Protein AF-A0A132PMH0-F1 (afdb_monomer_lite)

Organism: NCBI:txid59750

Radius of gyration: 20.19 Å; chains: 1; bounding box: 49×18×55 Å

Secondary structure (DSSP, 8-state):
---SS-HHHHHHHHHHHHHHHHHHHHHHHHHHHHHHHHHHSS--THHHHHHHHHHHHHHHHHHHHHHHHHHHHHHHHHHHHHHHHTT--

pLDDT: mean 82.68, std 12.12, range [46.66, 95.88]

Structure (mmCIF, N/CA/C/O backbone):
data_AF-A0A132PMH0-F1
#
_entry.id   AF-A0A132PMH0-F1
#
loop_
_atom_site.group_PDB
_atom_site.id
_atom_site.type_symbol
_atom_site.label_atom_id
_atom_site.label_alt_id
_atom_site.label_comp_id
_atom_site.label_asym_id
_atom_site.label_entity_id
_atom_site.label_seq_id
_atom_site.pdbx_PDB_ins_code
_atom_site.Cartn_x
_atom_site.Cartn_y
_atom_site.Cartn_z
_atom_site.occupancy
_atom_site.B_iso_or_equiv
_atom_site.auth_seq_id
_atom_site.auth_comp_id
_atom_site.auth_asym_id
_atom_site.auth_atom_id
_atom_site.pdbx_PDB_model_num
ATOM 1 N N . MET A 1 1 ? -22.620 -9.344 24.635 1.00 46.66 1 MET A N 1
ATOM 2 C CA . MET A 1 1 ? -21.621 -10.240 24.018 1.00 46.66 1 MET A CA 1
ATOM 3 C C . MET A 1 1 ? -20.345 -9.435 24.045 1.00 46.66 1 MET A C 1
ATOM 5 O O . MET A 1 1 ? -20.292 -8.496 23.278 1.00 46.66 1 MET A O 1
ATOM 9 N N . VAL A 1 2 ? -19.400 -9.699 24.957 1.00 46.72 2 VAL A N 1
ATOM 10 C CA . VAL A 1 2 ? -18.230 -8.813 25.093 1.00 46.72 2 VAL A CA 1
ATOM 11 C C . VAL A 1 2 ? -17.436 -8.868 23.800 1.00 46.72 2 VAL A C 1
ATOM 13 O O . VAL A 1 2 ? -16.913 -9.922 23.426 1.00 46.72 2 VAL A O 1
ATOM 16 N N . VAL A 1 3 ? -17.386 -7.751 23.090 1.00 58.25 3 VAL A N 1
ATOM 17 C CA . VAL A 1 3 ? -16.547 -7.650 21.905 1.00 58.25 3 VAL A CA 1
ATOM 18 C C . VAL A 1 3 ? -15.096 -7.705 22.383 1.00 58.25 3 VAL A C 1
ATOM 20 O O . VAL A 1 3 ? -14.659 -6.874 23.170 1.00 58.25 3 VAL A O 1
ATOM 23 N N . ALA A 1 4 ? -14.332 -8.692 21.911 1.00 68.12 4 ALA A N 1
ATOM 24 C CA . ALA A 1 4 ? -12.948 -8.937 22.339 1.00 68.12 4 ALA A CA 1
ATOM 25 C C . ALA A 1 4 ? -11.939 -7.850 21.906 1.00 68.12 4 ALA A C 1
ATOM 27 O O . ALA A 1 4 ? -10.736 -8.036 22.064 1.00 68.12 4 ALA A O 1
ATOM 28 N N . LEU A 1 5 ? -12.407 -6.750 21.313 1.00 75.69 5 LEU A N 1
ATOM 29 C CA . LEU A 1 5 ? -11.583 -5.669 20.800 1.00 75.69 5 LEU A CA 1
ATOM 30 C C . LEU A 1 5 ? -12.093 -4.347 21.363 1.00 75.69 5 LEU A C 1
ATOM 32 O O . LEU A 1 5 ? -13.143 -3.852 20.952 1.00 75.69 5 LEU A O 1
ATOM 36 N N . THR A 1 6 ? -11.341 -3.766 22.290 1.00 82.19 6 THR A N 1
ATOM 37 C CA . THR A 1 6 ? -11.652 -2.435 22.813 1.00 82.19 6 THR A CA 1
ATOM 38 C C . THR A 1 6 ? -11.429 -1.361 21.737 1.00 82.19 6 THR A C 1
ATOM 40 O O . THR A 1 6 ? -10.625 -1.555 20.817 1.00 82.19 6 THR A O 1
ATOM 43 N N . PRO A 1 7 ? -12.059 -0.176 21.853 1.00 83.31 7 PRO A N 1
ATOM 44 C CA . PRO A 1 7 ? -11.805 0.940 20.939 1.00 83.31 7 PRO A CA 1
ATOM 45 C C . PRO A 1 7 ? -10.324 1.341 20.849 1.00 83.31 7 PRO A C 1
ATOM 47 O O . PRO A 1 7 ? -9.841 1.711 19.779 1.00 83.31 7 PRO A O 1
ATOM 50 N N . GLN A 1 8 ? -9.582 1.229 21.954 1.00 84.31 8 GLN A N 1
ATOM 51 C CA . GLN A 1 8 ? -8.157 1.558 21.996 1.00 84.31 8 GLN A CA 1
ATOM 52 C C . GLN A 1 8 ? -7.309 0.539 21.219 1.00 84.31 8 GLN A C 1
ATOM 54 O O . GLN A 1 8 ? -6.428 0.924 20.449 1.00 84.31 8 GLN A O 1
ATOM 59 N N . GLU A 1 9 ? -7.597 -0.757 21.359 1.00 85.88 9 GLU A N 1
ATOM 60 C CA . GLU A 1 9 ? -6.926 -1.810 20.586 1.00 85.88 9 GLU A CA 1
ATOM 61 C C . GLU A 1 9 ? -7.279 -1.736 19.098 1.00 85.88 9 GLU A C 1
ATOM 63 O O . GLU A 1 9 ? -6.424 -1.970 18.242 1.00 85.88 9 GLU A O 1
ATOM 68 N N . ALA A 1 10 ? -8.521 -1.373 18.778 1.00 87.88 10 ALA A N 1
ATOM 69 C CA . ALA A 1 10 ? -8.962 -1.128 17.412 1.00 87.88 10 ALA A CA 1
ATOM 70 C C . ALA A 1 10 ? -8.182 0.026 16.767 1.00 87.88 10 ALA A C 1
ATOM 72 O O . ALA A 1 10 ? -7.654 -0.136 15.666 1.00 87.88 10 ALA A O 1
ATOM 73 N N . ALA A 1 11 ? -8.035 1.153 17.473 1.00 89.00 11 ALA A N 1
ATOM 74 C CA . ALA A 1 11 ? -7.237 2.287 17.014 1.00 89.00 11 ALA A CA 1
ATOM 75 C C . ALA A 1 11 ? -5.769 1.895 16.782 1.00 89.00 11 ALA A C 1
ATOM 77 O O . ALA A 1 11 ? -5.215 2.204 15.731 1.00 89.00 11 ALA A O 1
ATOM 78 N N . ALA A 1 12 ? -5.160 1.140 17.702 1.00 91.19 12 ALA A N 1
ATOM 79 C CA . ALA A 1 12 ? -3.785 0.667 17.543 1.00 91.19 12 ALA A CA 1
ATOM 80 C C . ALA A 1 12 ? -3.607 -0.226 16.300 1.00 91.19 12 ALA A C 1
ATOM 82 O O . ALA A 1 12 ? -2.638 -0.072 15.557 1.00 91.19 12 ALA A O 1
ATOM 83 N N . LYS A 1 13 ? -4.555 -1.135 16.032 1.00 90.38 13 LYS A N 1
ATOM 84 C CA . LYS A 1 13 ? -4.530 -1.984 14.827 1.00 90.38 13 LYS A CA 1
ATOM 85 C C . LYS A 1 13 ? -4.713 -1.174 13.544 1.00 90.38 13 LYS A C 1
ATOM 87 O O . LYS A 1 13 ? -4.050 -1.458 12.552 1.00 90.38 13 LYS A O 1
ATOM 92 N N . ILE A 1 14 ? -5.581 -0.162 13.562 1.00 92.50 14 ILE A N 1
ATOM 93 C CA . ILE A 1 14 ? -5.762 0.763 12.436 1.00 92.50 14 ILE A CA 1
ATOM 94 C C . ILE A 1 14 ? -4.455 1.504 12.136 1.00 92.50 14 ILE A C 1
ATOM 96 O O . ILE A 1 14 ? -4.015 1.496 10.988 1.00 92.50 14 ILE A O 1
ATOM 100 N N . THR A 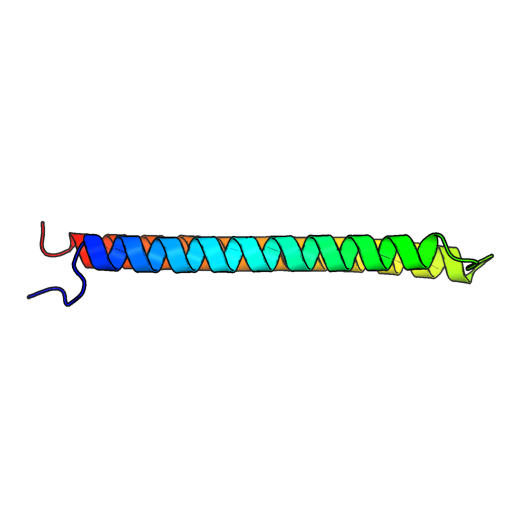1 15 ? -3.782 2.036 13.159 1.00 94.25 15 THR A N 1
ATOM 101 C CA . THR A 1 15 ? -2.476 2.693 12.998 1.00 94.25 15 THR A CA 1
ATOM 102 C C . THR A 1 15 ? -1.442 1.756 12.372 1.00 94.25 15 THR A C 1
ATOM 104 O O . THR A 1 15 ? -0.753 2.146 11.435 1.00 94.25 15 THR A O 1
ATOM 107 N N . GLN A 1 16 ? -1.372 0.494 12.810 1.00 93.56 16 GLN A N 1
ATOM 108 C CA . GLN A 1 16 ? -0.461 -0.497 12.218 1.00 93.56 16 GLN A CA 1
ATOM 109 C C . GLN A 1 16 ? -0.744 -0.751 10.727 1.00 93.56 16 GLN A C 1
ATOM 111 O O . GLN A 1 16 ? 0.189 -0.932 9.938 1.00 93.56 16 GLN A O 1
ATOM 116 N N . ILE A 1 17 ? -2.022 -0.761 10.326 1.00 93.50 17 ILE A N 1
ATOM 117 C CA . ILE A 1 17 ? -2.425 -0.883 8.918 1.00 93.50 17 ILE A CA 1
ATOM 118 C C . ILE A 1 17 ? -1.964 0.347 8.129 1.00 93.50 17 ILE A C 1
ATOM 120 O O . ILE A 1 17 ? -1.385 0.195 7.052 1.00 93.50 17 ILE A O 1
ATOM 124 N N . ASP A 1 18 ? -2.169 1.549 8.665 1.00 93.94 18 ASP A N 1
ATOM 125 C CA . ASP A 1 18 ? -1.765 2.792 8.004 1.00 93.94 18 ASP A CA 1
ATOM 126 C C . ASP A 1 18 ? -0.234 2.884 7.854 1.00 93.94 18 ASP A C 1
ATOM 128 O O . ASP A 1 18 ? 0.264 3.227 6.779 1.00 93.94 18 ASP A O 1
ATOM 132 N N . GLU A 1 19 ? 0.535 2.472 8.866 1.00 95.62 19 GLU A N 1
ATOM 133 C CA . GLU A 1 19 ? 2.000 2.368 8.792 1.00 95.62 19 GLU A CA 1
ATOM 134 C C . GLU A 1 19 ? 2.464 1.359 7.730 1.00 95.62 19 GLU A C 1
ATOM 136 O O . GLU A 1 19 ? 3.406 1.613 6.972 1.00 95.62 19 GLU A O 1
ATOM 141 N N . ALA A 1 20 ? 1.811 0.195 7.643 1.00 94.31 20 ALA A N 1
ATOM 142 C CA . ALA A 1 20 ? 2.100 -0.795 6.609 1.00 94.31 20 ALA A CA 1
ATOM 143 C C . ALA A 1 20 ? 1.802 -0.253 5.201 1.00 94.31 20 ALA A C 1
ATOM 145 O O . ALA A 1 20 ? 2.630 -0.412 4.300 1.00 94.31 20 ALA A O 1
ATOM 146 N N . MET A 1 21 ? 0.681 0.452 5.024 1.00 95.50 21 MET A N 1
ATOM 147 C CA . MET A 1 21 ? 0.333 1.116 3.766 1.00 95.50 21 MET A CA 1
ATOM 148 C C . MET A 1 21 ? 1.324 2.225 3.400 1.00 95.50 21 MET A C 1
ATOM 150 O O . MET A 1 21 ? 1.691 2.352 2.230 1.00 95.50 21 MET A O 1
ATOM 154 N N . GLY A 1 22 ? 1.802 2.991 4.383 1.00 95.00 22 GLY A N 1
ATOM 155 C CA . GLY A 1 22 ? 2.868 3.973 4.193 1.00 95.00 22 GLY A CA 1
ATOM 156 C C . GLY A 1 22 ? 4.153 3.326 3.671 1.00 95.00 22 GLY A C 1
ATOM 157 O O . GLY A 1 22 ? 4.697 3.761 2.658 1.00 95.00 22 GLY A O 1
ATOM 158 N N . ARG A 1 23 ? 4.591 2.222 4.291 1.00 94.00 23 ARG A N 1
ATOM 159 C CA . ARG A 1 23 ? 5.766 1.455 3.834 1.00 94.00 23 ARG A CA 1
ATOM 160 C C . ARG A 1 23 ? 5.598 0.905 2.417 1.00 94.00 23 ARG A C 1
ATOM 162 O O . ARG A 1 23 ? 6.533 0.999 1.626 1.00 94.00 23 ARG A O 1
ATOM 169 N N . ALA A 1 24 ? 4.421 0.373 2.080 1.00 90.00 24 ALA A N 1
ATOM 170 C CA . ALA A 1 24 ? 4.137 -0.137 0.738 1.00 90.00 24 ALA A CA 1
ATOM 171 C C . ALA A 1 24 ? 4.238 0.966 -0.330 1.00 90.00 24 ALA A C 1
ATOM 173 O O . ALA A 1 24 ? 4.865 0.764 -1.369 1.00 90.00 24 ALA A O 1
ATOM 174 N N . ARG A 1 25 ? 3.690 2.157 -0.053 1.00 92.00 25 ARG A N 1
ATOM 175 C CA . ARG A 1 25 ? 3.795 3.326 -0.944 1.00 92.00 25 ARG A CA 1
ATOM 176 C C . ARG A 1 25 ? 5.245 3.765 -1.138 1.00 92.00 25 ARG A C 1
ATOM 178 O O . ARG A 1 25 ? 5.658 3.994 -2.271 1.00 92.00 25 ARG A O 1
ATOM 185 N N . SER A 1 26 ? 6.027 3.824 -0.061 1.00 92.38 26 SER A N 1
ATOM 186 C CA . SER A 1 26 ? 7.452 4.166 -0.139 1.00 92.38 26 SER A CA 1
ATOM 187 C C . SER A 1 26 ? 8.251 3.153 -0.960 1.00 92.38 26 SER A C 1
ATOM 189 O O . SER A 1 26 ? 9.122 3.544 -1.733 1.00 92.38 26 SER A O 1
ATOM 191 N N . LEU A 1 27 ? 7.946 1.857 -0.833 1.00 90.31 27 LEU A N 1
ATOM 192 C CA . LEU A 1 27 ? 8.594 0.816 -1.630 1.00 90.31 27 LEU A CA 1
ATOM 193 C C . LEU A 1 27 ? 8.280 0.975 -3.123 1.00 90.31 27 LEU A C 1
ATOM 195 O O . LEU A 1 27 ? 9.189 0.897 -3.943 1.00 90.31 27 LEU A O 1
ATOM 199 N N . VAL A 1 28 ? 7.021 1.255 -3.473 1.00 87.75 28 VAL A N 1
ATOM 200 C CA . VAL A 1 28 ? 6.621 1.527 -4.863 1.00 87.75 28 VAL A CA 1
ATOM 201 C C . VAL A 1 28 ? 7.339 2.747 -5.431 1.00 87.75 28 VAL A C 1
ATOM 203 O O . VAL A 1 28 ? 7.909 2.659 -6.517 1.00 87.75 28 VAL A O 1
ATOM 206 N N . ALA A 1 29 ? 7.394 3.850 -4.683 1.00 87.56 29 ALA A N 1
ATOM 207 C CA . ALA A 1 29 ? 8.123 5.043 -5.108 1.00 87.56 29 ALA A CA 1
ATOM 208 C C . ALA A 1 29 ? 9.620 4.754 -5.333 1.00 87.56 29 ALA A C 1
ATOM 210 O O . ALA A 1 29 ? 10.210 5.233 -6.301 1.00 87.56 29 ALA A O 1
ATOM 211 N N . LYS A 1 30 ? 10.232 3.917 -4.483 1.00 89.19 30 LYS A N 1
ATOM 212 C CA . LYS A 1 30 ? 11.625 3.480 -4.651 1.00 89.19 30 LYS A CA 1
ATOM 213 C C . LYS A 1 30 ? 11.819 2.663 -5.930 1.00 89.19 30 LYS A C 1
ATOM 215 O O . LYS A 1 30 ? 12.738 2.956 -6.686 1.00 89.19 30 LYS A O 1
ATOM 220 N N . MET A 1 31 ? 10.947 1.687 -6.195 1.00 84.50 31 MET A N 1
ATOM 221 C CA . MET A 1 31 ? 11.008 0.867 -7.416 1.00 84.50 31 MET A CA 1
ATOM 222 C C . MET A 1 31 ? 10.862 1.720 -8.683 1.00 84.50 31 MET A C 1
ATOM 224 O O . MET A 1 31 ? 11.584 1.513 -9.659 1.00 84.50 31 MET A O 1
ATOM 228 N N . GLN A 1 32 ? 9.977 2.720 -8.656 1.00 82.75 32 GLN A N 1
ATOM 229 C CA . GLN A 1 32 ? 9.831 3.683 -9.750 1.00 82.75 32 GLN A CA 1
ATOM 230 C C . GLN A 1 32 ? 11.123 4.485 -9.966 1.00 82.75 32 GLN A C 1
ATOM 232 O O . GLN A 1 32 ? 11.625 4.530 -11.087 1.00 82.75 32 GLN A O 1
ATOM 237 N N . GLY A 1 33 ? 11.715 5.039 -8.903 1.00 84.19 33 GLY A N 1
ATOM 238 C CA . GLY A 1 33 ? 12.971 5.793 -8.996 1.00 84.19 33 GLY A CA 1
ATOM 239 C C . GLY A 1 33 ? 14.171 4.955 -9.461 1.00 84.19 33 GLY A C 1
ATOM 240 O O . GLY A 1 33 ? 14.988 5.421 -10.258 1.00 84.19 33 GLY A O 1
ATOM 241 N N . GLU A 1 34 ? 14.274 3.697 -9.019 1.00 83.06 34 GLU A N 1
ATOM 242 C CA . GLU A 1 34 ? 15.302 2.760 -9.497 1.00 83.06 34 GLU A CA 1
ATOM 243 C C . GLU A 1 34 ? 15.127 2.468 -10.996 1.00 83.06 34 GLU A C 1
ATOM 245 O O . GLU A 1 34 ? 16.098 2.525 -11.753 1.00 83.06 34 GLU A O 1
ATOM 250 N N . THR A 1 35 ? 13.883 2.268 -11.447 1.00 77.25 35 THR A N 1
ATOM 251 C CA . THR A 1 35 ? 13.558 2.070 -12.869 1.00 77.25 35 THR A CA 1
ATOM 252 C C . THR A 1 35 ? 13.934 3.294 -13.706 1.00 77.25 35 THR A C 1
ATOM 254 O O . THR A 1 35 ? 14.501 3.146 -14.784 1.00 77.25 35 THR A O 1
ATOM 257 N N . GLU A 1 36 ? 13.685 4.513 -13.220 1.00 76.62 36 GLU A N 1
ATOM 258 C CA . GLU A 1 36 ? 14.085 5.748 -13.912 1.00 76.62 36 GLU A CA 1
ATOM 259 C C . GLU A 1 36 ? 15.602 5.924 -13.982 1.00 76.62 36 GLU A C 1
ATOM 261 O O . GLU A 1 36 ? 16.140 6.304 -15.025 1.00 76.62 36 GLU A O 1
ATOM 266 N N . THR A 1 37 ? 16.308 5.580 -12.906 1.00 75.25 37 THR A N 1
ATOM 267 C CA . THR A 1 37 ? 17.774 5.638 -12.867 1.00 75.25 37 THR A CA 1
ATOM 268 C C . THR A 1 37 ? 18.390 4.692 -13.899 1.00 75.25 37 THR A C 1
ATOM 270 O O . THR A 1 37 ? 19.328 5.079 -14.598 1.00 75.25 37 THR A O 1
ATOM 273 N N . MET A 1 38 ? 17.827 3.491 -14.076 1.00 68.19 38 MET A N 1
ATOM 274 C CA . MET A 1 38 ? 18.273 2.546 -15.110 1.00 68.19 38 MET A CA 1
ATOM 275 C C . MET A 1 38 ? 18.148 3.117 -16.534 1.00 68.19 38 MET A C 1
ATOM 277 O O . MET A 1 38 ? 19.001 2.823 -17.371 1.00 68.19 38 MET A O 1
ATOM 281 N N . VAL A 1 39 ? 17.146 3.969 -16.795 1.00 63.09 39 VAL A N 1
ATOM 282 C CA . VAL A 1 39 ? 16.936 4.643 -18.097 1.00 63.09 39 VAL A CA 1
ATOM 283 C C . VAL A 1 39 ? 17.914 5.786 -18.323 1.00 63.09 39 VAL A C 1
ATOM 285 O O . VAL A 1 39 ? 18.318 6.028 -19.455 1.00 63.09 39 VAL A O 1
ATOM 288 N N . SER A 1 40 ? 18.306 6.490 -17.260 1.00 63.88 40 SER A N 1
ATOM 289 C CA . SER A 1 40 ? 19.320 7.548 -17.360 1.00 63.88 40 SER A CA 1
ATOM 290 C C . SER A 1 40 ? 20.726 7.010 -17.685 1.00 63.88 40 SER A C 1
ATOM 292 O O . SER A 1 40 ? 21.594 7.769 -18.115 1.00 63.88 40 SER A O 1
ATOM 294 N N . GLY A 1 41 ? 20.949 5.700 -17.507 1.00 64.81 41 GLY A N 1
ATOM 295 C CA . GLY A 1 41 ? 22.135 4.981 -17.980 1.00 64.81 41 GLY A CA 1
ATOM 296 C C . GLY A 1 41 ? 22.148 4.780 -19.508 1.00 64.81 41 GLY A C 1
ATOM 297 O O . GLY A 1 41 ? 21.169 5.079 -20.180 1.00 64.81 41 GLY A O 1
ATOM 298 N N . PRO A 1 42 ? 23.239 4.257 -20.101 1.00 63.06 42 PRO A N 1
ATOM 299 C CA . PRO A 1 42 ? 23.526 4.321 -21.543 1.00 63.06 42 PRO A CA 1
ATOM 300 C C . PRO A 1 42 ? 22.697 3.347 -22.415 1.00 63.06 42 PRO A C 1
ATOM 302 O O . PRO A 1 42 ? 23.242 2.601 -23.228 1.00 63.06 42 PRO A O 1
ATOM 305 N N . TRP A 1 43 ? 21.372 3.333 -22.270 1.00 61.78 43 TRP A N 1
ATOM 306 C CA . TRP A 1 43 ? 20.454 2.577 -23.121 1.00 61.78 43 TRP A CA 1
ATOM 307 C C . TRP A 1 43 ? 2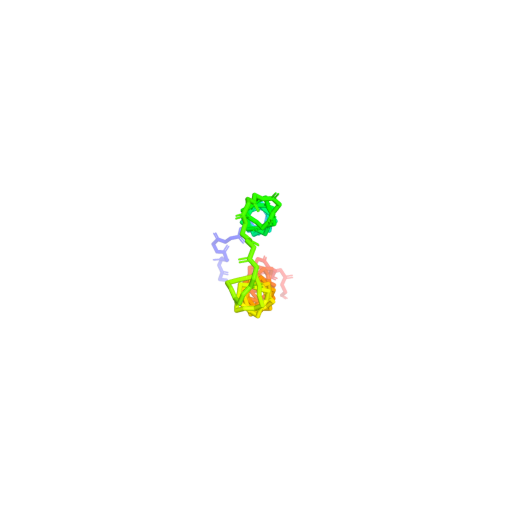0.121 3.402 -24.373 1.00 61.78 43 TRP A C 1
ATOM 309 O O . TRP A 1 43 ? 19.188 4.196 -24.385 1.00 61.78 43 TRP A O 1
ATOM 319 N N . ASN A 1 44 ? 20.899 3.227 -25.444 1.00 65.44 44 ASN A N 1
ATOM 320 C CA . ASN A 1 44 ? 20.685 3.914 -26.726 1.00 65.44 44 ASN A CA 1
ATOM 321 C C . ASN A 1 44 ? 19.857 3.056 -27.715 1.00 65.44 44 ASN A C 1
ATOM 323 O O . ASN A 1 44 ? 20.029 1.840 -27.793 1.00 65.44 44 ASN A O 1
ATOM 327 N N . GLY A 1 45 ? 19.002 3.687 -28.534 1.00 67.31 45 GLY A N 1
ATOM 328 C CA . GLY A 1 45 ? 18.338 3.061 -29.697 1.00 67.31 45 GLY A CA 1
ATOM 329 C C . GLY A 1 45 ? 17.018 2.321 -29.409 1.00 67.31 45 GLY A C 1
ATOM 330 O O . GLY A 1 45 ? 16.264 2.698 -28.519 1.00 67.31 45 GLY A O 1
ATOM 331 N N . VAL A 1 46 ? 16.713 1.258 -30.173 1.00 67.31 46 VAL A N 1
ATOM 332 C CA . VAL A 1 46 ? 15.459 0.456 -30.083 1.00 67.31 46 VAL A CA 1
ATOM 333 C C . VAL A 1 46 ? 15.202 -0.098 -28.670 1.00 67.31 46 VAL A C 1
ATOM 335 O O . VAL A 1 46 ? 14.052 -0.290 -28.272 1.00 67.31 46 VAL A O 1
ATOM 338 N N . ALA A 1 47 ? 16.266 -0.314 -27.891 1.00 72.06 47 ALA A N 1
ATOM 339 C CA . ALA A 1 47 ? 16.186 -0.729 -26.494 1.00 72.06 47 ALA A CA 1
ATOM 340 C C . ALA A 1 47 ? 15.517 0.329 -25.595 1.00 72.06 47 ALA A C 1
ATOM 342 O O . ALA A 1 47 ? 14.775 -0.041 -24.690 1.00 72.06 47 ALA A O 1
ATOM 343 N N . ALA A 1 48 ? 15.701 1.624 -25.878 1.00 73.38 48 ALA A N 1
ATOM 344 C CA . ALA A 1 48 ? 15.084 2.712 -25.118 1.00 73.38 48 ALA A CA 1
ATOM 345 C C . ALA A 1 48 ? 13.562 2.786 -25.334 1.00 73.38 48 ALA A C 1
ATOM 347 O O . ALA A 1 48 ? 12.812 3.001 -24.386 1.00 73.38 48 ALA A O 1
ATOM 348 N N . GLY A 1 49 ? 13.090 2.549 -26.566 1.00 76.19 49 GLY A N 1
ATOM 349 C CA . GLY A 1 49 ? 11.657 2.533 -26.891 1.00 76.19 49 GLY A CA 1
ATOM 350 C C . GLY A 1 49 ? 10.904 1.412 -26.169 1.00 76.19 49 GLY A C 1
ATOM 351 O O . GLY A 1 49 ? 9.956 1.681 -25.436 1.00 76.19 49 GLY A O 1
ATOM 352 N N . LYS A 1 50 ? 11.394 0.168 -26.285 1.00 78.19 50 LYS A N 1
ATOM 353 C CA . LYS A 1 50 ? 10.817 -0.989 -25.574 1.00 78.19 50 LYS A CA 1
ATOM 354 C C . LYS A 1 50 ? 10.860 -0.823 -24.054 1.00 78.19 50 LYS A C 1
ATOM 356 O O . LYS A 1 50 ? 9.947 -1.254 -23.355 1.00 78.19 50 LYS A O 1
ATOM 361 N N . PHE A 1 51 ? 11.916 -0.203 -23.527 1.00 75.50 51 PHE A N 1
ATOM 362 C CA . PHE A 1 51 ? 12.027 0.032 -22.091 1.00 75.50 51 PHE A CA 1
ATOM 363 C C . PHE A 1 51 ? 11.082 1.139 -21.602 1.00 75.50 51 PHE A C 1
ATOM 365 O O . PHE A 1 51 ? 10.527 1.011 -20.517 1.00 75.50 51 PHE A O 1
ATOM 372 N N . ASN A 1 52 ? 10.821 2.187 -22.392 1.00 76.81 52 ASN A N 1
ATOM 373 C CA . ASN A 1 52 ? 9.813 3.198 -22.049 1.00 76.81 52 ASN A CA 1
ATOM 374 C C . ASN A 1 52 ? 8.401 2.602 -21.946 1.00 76.81 52 ASN A C 1
ATOM 376 O O . ASN A 1 52 ? 7.653 2.946 -21.028 1.00 76.81 52 ASN A O 1
ATOM 380 N N . GLU A 1 53 ? 8.052 1.682 -22.845 1.00 82.62 53 GLU A N 1
ATOM 381 C CA . GLU A 1 53 ? 6.793 0.930 -22.778 1.00 82.62 53 GLU A CA 1
ATOM 382 C C . GLU A 1 53 ? 6.730 0.073 -21.505 1.00 82.62 53 GLU A C 1
ATOM 384 O O . GLU A 1 53 ? 5.759 0.158 -20.753 1.00 82.62 53 GLU A O 1
ATOM 389 N N . LEU A 1 54 ? 7.801 -0.669 -21.195 1.00 82.56 54 LEU A N 1
ATOM 390 C CA . LEU A 1 54 ? 7.916 -1.456 -19.960 1.00 82.56 54 LEU A CA 1
ATOM 391 C C . LEU A 1 54 ? 7.852 -0.594 -18.690 1.00 82.56 54 LEU A C 1
ATOM 393 O O . LEU A 1 54 ? 7.223 -1.001 -17.716 1.00 82.56 54 LEU A O 1
ATOM 397 N N . LYS A 1 55 ? 8.483 0.588 -18.683 1.00 80.31 55 LYS A N 1
ATOM 398 C CA . LYS A 1 55 ? 8.433 1.539 -17.560 1.00 80.31 55 LYS A CA 1
ATOM 399 C C . LYS A 1 55 ? 7.001 1.998 -17.315 1.00 80.31 55 LYS A C 1
ATOM 401 O O . LYS A 1 55 ? 6.553 2.033 -16.173 1.00 80.31 55 LYS A O 1
ATOM 406 N N . THR A 1 56 ? 6.302 2.355 -18.389 1.00 82.62 56 THR A N 1
ATOM 407 C CA . THR A 1 56 ? 4.919 2.838 -18.320 1.00 82.62 56 THR A CA 1
ATOM 408 C C . THR A 1 56 ? 3.998 1.732 -17.808 1.00 82.62 56 THR A C 1
ATOM 410 O O . THR A 1 56 ? 3.267 1.956 -16.849 1.00 82.62 56 THR A O 1
ATOM 413 N N . GLY A 1 57 ? 4.126 0.513 -18.348 1.00 86.31 57 GLY A N 1
ATOM 414 C CA . GLY A 1 57 ? 3.379 -0.652 -17.867 1.00 86.31 57 GLY A CA 1
ATOM 415 C C . GLY A 1 57 ? 3.620 -0.941 -16.383 1.00 86.31 57 GLY A C 1
ATOM 416 O O . GLY A 1 57 ? 2.667 -1.05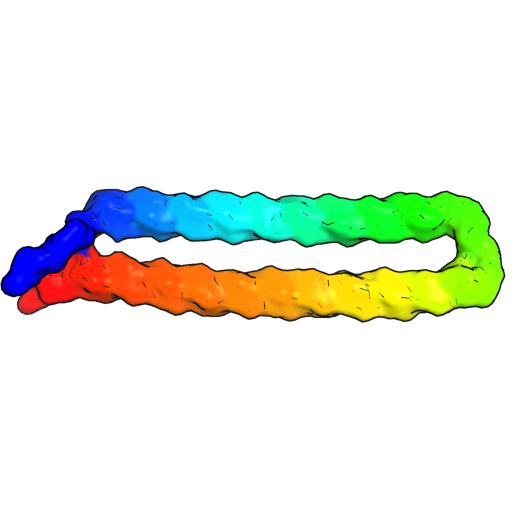5 -15.618 1.00 86.31 57 GLY A O 1
ATOM 417 N N . GLN A 1 58 ? 4.883 -0.954 -15.942 1.00 84.62 58 GLN A N 1
ATOM 418 C CA . GLN A 1 58 ? 5.218 -1.147 -14.525 1.00 84.62 58 GLN A CA 1
ATOM 419 C C . GLN A 1 58 ? 4.638 -0.050 -13.626 1.00 84.62 58 GLN A C 1
ATOM 421 O O . GLN A 1 58 ? 4.132 -0.336 -12.543 1.00 84.62 58 GLN A O 1
ATOM 426 N N . HIS A 1 59 ? 4.703 1.212 -14.054 1.00 85.56 59 HIS A N 1
ATOM 427 C CA . HIS A 1 59 ? 4.134 2.322 -13.296 1.00 85.56 59 HIS A CA 1
ATOM 428 C C . HIS A 1 59 ? 2.622 2.146 -13.086 1.00 85.56 59 HIS A C 1
ATOM 430 O O . HIS A 1 59 ? 2.133 2.306 -11.963 1.00 85.56 59 HIS A O 1
ATOM 436 N N . ASP A 1 60 ? 1.897 1.770 -14.137 1.00 89.44 60 ASP A N 1
ATOM 437 C CA . ASP A 1 60 ? 0.451 1.564 -14.081 1.00 89.44 60 ASP A CA 1
ATOM 438 C C . ASP A 1 60 ? 0.080 0.354 -13.214 1.00 89.44 60 ASP A C 1
ATOM 440 O O . ASP A 1 60 ? -0.829 0.439 -12.382 1.00 89.44 60 ASP A O 1
ATOM 444 N N . GLU A 1 61 ? 0.834 -0.742 -13.320 1.00 90.19 61 GLU A N 1
ATOM 445 C CA . GLU A 1 61 ? 0.674 -1.930 -12.477 1.00 90.19 61 GLU A CA 1
ATOM 446 C C . GLU A 1 61 ? 0.903 -1.621 -10.991 1.00 90.19 61 GLU A C 1
ATOM 448 O O . GLU A 1 61 ? 0.094 -2.009 -10.141 1.00 90.19 61 GLU A O 1
ATOM 453 N N . TYR A 1 62 ? 1.959 -0.875 -10.651 1.00 88.56 62 TYR A N 1
ATOM 454 C CA . TYR A 1 62 ? 2.223 -0.493 -9.263 1.00 88.56 62 TYR A CA 1
ATOM 455 C C . TYR A 1 62 ? 1.140 0.428 -8.698 1.00 88.56 62 TYR A C 1
ATOM 457 O O . TYR A 1 62 ? 0.741 0.278 -7.538 1.00 88.56 62 TYR A O 1
ATOM 465 N N . ASN A 1 63 ? 0.616 1.347 -9.510 1.00 89.88 63 ASN A N 1
ATOM 466 C CA . ASN A 1 63 ? -0.493 2.204 -9.100 1.00 89.88 63 ASN A CA 1
ATOM 467 C C . ASN A 1 63 ? -1.769 1.398 -8.842 1.00 89.88 6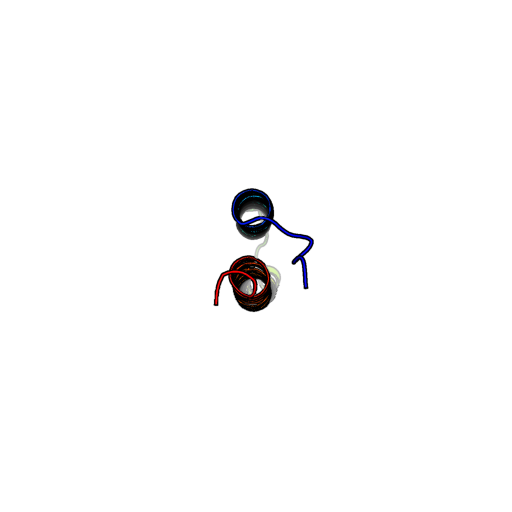3 ASN A C 1
ATOM 469 O O . ASN A 1 63 ? -2.435 1.610 -7.822 1.00 89.88 63 ASN A O 1
ATOM 473 N N . LEU A 1 64 ? -2.082 0.436 -9.714 1.00 93.50 64 LEU A N 1
ATOM 474 C CA . LEU A 1 64 ? -3.214 -0.470 -9.533 1.00 93.50 64 LEU A CA 1
ATOM 475 C C . LEU A 1 64 ? -3.067 -1.312 -8.258 1.00 93.50 64 LEU A C 1
ATOM 477 O O . LEU A 1 64 ? -4.027 -1.469 -7.494 1.00 93.50 64 LEU A O 1
ATOM 481 N N . LEU A 1 65 ? -1.862 -1.821 -7.990 1.00 90.44 65 LEU A N 1
ATOM 482 C CA . LEU A 1 65 ? -1.569 -2.582 -6.779 1.00 90.44 65 LEU A CA 1
ATOM 483 C C . LEU A 1 65 ? -1.798 -1.733 -5.521 1.00 90.44 65 LEU A C 1
ATOM 485 O O . LEU A 1 65 ? -2.496 -2.169 -4.604 1.00 90.44 65 LEU A O 1
ATOM 489 N N . ILE A 1 66 ? -1.280 -0.501 -5.482 1.00 92.88 66 ILE A N 1
ATOM 490 C CA . ILE A 1 66 ? -1.468 0.410 -4.342 1.00 92.88 66 ILE A CA 1
ATOM 491 C C . ILE A 1 66 ? -2.937 0.783 -4.149 1.00 92.88 66 ILE A C 1
ATOM 493 O O . ILE A 1 66 ? -3.402 0.834 -3.006 1.00 92.88 66 ILE A O 1
ATOM 497 N N . GLN A 1 67 ? -3.691 1.017 -5.225 1.00 93.62 67 GLN A N 1
ATOM 498 C CA . GLN A 1 67 ? -5.133 1.258 -5.126 1.00 93.62 67 GLN A CA 1
ATOM 499 C C . GLN A 1 67 ? -5.865 0.048 -4.548 1.00 93.62 67 GLN A C 1
ATOM 501 O O . GLN A 1 67 ? -6.684 0.197 -3.641 1.00 93.62 67 GLN A O 1
ATOM 506 N N . THR A 1 68 ? -5.535 -1.154 -5.018 1.00 94.25 68 THR A N 1
ATOM 507 C CA . THR A 1 68 ? -6.128 -2.399 -4.519 1.00 94.25 68 THR A CA 1
ATOM 508 C C . THR A 1 68 ? -5.838 -2.586 -3.032 1.00 94.25 68 THR A C 1
ATOM 510 O O . THR A 1 68 ? -6.763 -2.795 -2.246 1.00 94.25 68 THR A O 1
ATOM 513 N N . LEU A 1 69 ? -4.576 -2.428 -2.622 1.00 92.94 69 LEU A N 1
ATOM 514 C CA . LEU A 1 69 ? -4.166 -2.512 -1.220 1.00 92.94 69 LEU A CA 1
ATOM 515 C C . LEU A 1 69 ? -4.853 -1.449 -0.359 1.00 92.94 69 LEU A C 1
ATOM 517 O O . LEU A 1 69 ? -5.321 -1.760 0.732 1.00 92.94 69 LEU A O 1
ATOM 521 N N . THR A 1 70 ? -4.989 -0.223 -0.868 1.00 94.44 70 THR A N 1
ATOM 522 C CA . THR A 1 70 ? -5.709 0.856 -0.177 1.00 94.44 70 THR A CA 1
ATOM 523 C C . THR A 1 70 ? -7.171 0.475 0.038 1.00 94.44 70 THR A C 1
ATOM 525 O O . THR A 1 70 ? -7.664 0.555 1.156 1.00 94.44 70 THR A O 1
ATOM 528 N N . ASN A 1 71 ? -7.856 -0.024 -0.991 1.00 95.88 71 ASN A N 1
ATOM 529 C CA . ASN A 1 71 ? -9.252 -0.448 -0.877 1.00 95.88 71 ASN A CA 1
ATOM 530 C C . ASN A 1 71 ? -9.439 -1.591 0.130 1.00 95.88 71 ASN A C 1
ATOM 532 O O . ASN A 1 71 ? -10.416 -1.601 0.882 1.00 95.88 71 ASN A O 1
ATOM 536 N N . VAL A 1 72 ? -8.515 -2.554 0.155 1.00 94.38 72 VAL A N 1
ATOM 537 C CA . VAL A 1 72 ? -8.522 -3.652 1.133 1.00 94.38 72 VAL A CA 1
ATOM 538 C C . VAL A 1 72 ? -8.290 -3.120 2.547 1.00 94.38 72 VAL A C 1
ATOM 540 O O . VAL A 1 72 ? -9.049 -3.467 3.453 1.00 94.38 72 VAL A O 1
ATOM 543 N N . ALA A 1 73 ? -7.302 -2.242 2.733 1.00 94.56 73 ALA A N 1
ATOM 544 C CA . ALA A 1 73 ? -6.998 -1.621 4.017 1.00 94.56 73 ALA A CA 1
ATOM 545 C C . ALA A 1 73 ? -8.192 -0.818 4.551 1.00 94.56 73 ALA A C 1
ATOM 547 O O . ALA A 1 73 ? -8.594 -1.014 5.694 1.00 94.56 73 ALA A O 1
ATOM 548 N N . GLU A 1 74 ? -8.824 0.014 3.721 1.00 94.50 74 GLU A N 1
ATOM 549 C CA . GLU A 1 74 ? -10.007 0.790 4.107 1.00 94.50 74 GLU A CA 1
ATOM 550 C C . GLU A 1 74 ? -11.181 -0.103 4.527 1.00 94.50 74 GLU A C 1
ATOM 552 O O . GLU A 1 74 ? -11.839 0.162 5.535 1.00 94.50 74 GLU A O 1
ATOM 557 N N . LYS A 1 75 ? -11.433 -1.204 3.806 1.00 94.50 75 LYS A N 1
ATOM 558 C CA . LYS A 1 75 ? -12.456 -2.186 4.205 1.00 94.50 75 LYS A CA 1
ATOM 559 C C . LYS A 1 75 ? -12.114 -2.846 5.542 1.00 94.50 75 LYS A C 1
ATOM 561 O O . LYS A 1 75 ? -12.978 -2.939 6.411 1.00 94.50 75 LYS A O 1
ATOM 566 N N . GLY A 1 76 ? -10.860 -3.259 5.727 1.00 90.00 76 GLY A N 1
ATOM 567 C CA . GLY A 1 76 ? -10.384 -3.848 6.979 1.00 90.00 76 GLY A CA 1
ATOM 568 C C . GLY A 1 76 ? -10.531 -2.897 8.167 1.00 90.00 76 GLY A C 1
ATOM 569 O O . GLY A 1 76 ? -11.070 -3.288 9.201 1.00 90.00 76 GLY A O 1
ATOM 570 N N . LYS A 1 77 ? -10.139 -1.626 8.000 1.00 93.31 77 LYS A N 1
ATOM 571 C CA . LYS A 1 77 ? -10.298 -0.579 9.020 1.00 93.31 77 LYS A CA 1
ATOM 572 C C . LYS A 1 77 ? -11.763 -0.368 9.396 1.00 93.31 77 LYS A C 1
ATOM 574 O O . LYS A 1 77 ? -12.077 -0.336 10.582 1.00 93.31 77 LYS A O 1
ATOM 579 N N . LYS A 1 78 ? -12.667 -0.305 8.411 1.00 92.06 78 LYS A N 1
ATOM 580 C CA . LYS A 1 78 ? -14.115 -0.204 8.664 1.00 92.06 78 LYS A CA 1
ATOM 581 C C . LYS A 1 78 ? -14.639 -1.386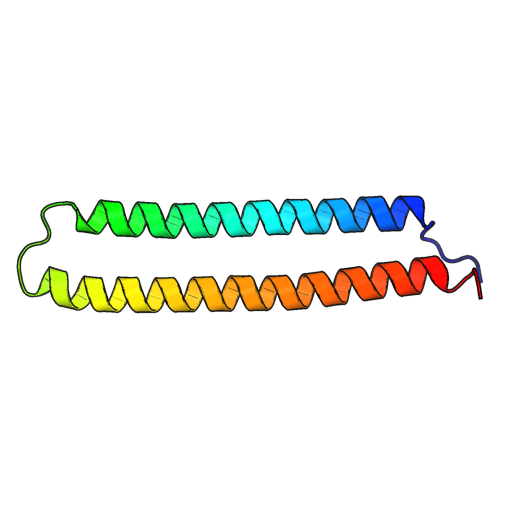 9.474 1.00 92.06 78 LYS A C 1
ATOM 583 O O . LYS A 1 78 ? -15.354 -1.171 10.443 1.00 92.06 78 LYS A O 1
ATOM 588 N N . HIS A 1 79 ? -14.252 -2.617 9.137 1.00 90.06 79 HIS A N 1
ATOM 589 C CA . HIS A 1 79 ? -14.660 -3.794 9.912 1.00 90.06 79 HIS A CA 1
ATOM 590 C C . HIS A 1 79 ? -14.141 -3.748 11.355 1.00 90.06 79 HIS A C 1
ATOM 592 O O . HIS A 1 79 ? -14.895 -4.037 12.279 1.00 90.06 79 HIS A O 1
ATOM 598 N N . ILE A 1 80 ? -12.880 -3.347 11.556 1.00 89.62 80 ILE A N 1
ATOM 599 C CA . ILE A 1 80 ? -12.288 -3.174 12.891 1.00 89.62 80 ILE A CA 1
ATOM 600 C C . ILE A 1 80 ? -13.088 -2.155 13.711 1.00 89.62 80 ILE A C 1
ATOM 602 O O . ILE A 1 80 ? -13.420 -2.429 14.864 1.00 89.62 80 ILE A O 1
ATOM 606 N N . GLN A 1 81 ? -13.436 -1.014 13.110 1.00 88.25 81 GLN A N 1
ATOM 607 C CA . GLN A 1 81 ? -14.262 0.008 13.756 1.00 88.25 81 GLN A CA 1
ATOM 608 C C . GLN A 1 81 ? -15.646 -0.536 14.106 1.00 88.25 81 GLN A C 1
ATOM 610 O O . GLN A 1 81 ? -16.055 -0.428 15.256 1.00 88.25 81 GLN A O 1
ATOM 615 N N . SER A 1 82 ? -16.332 -1.168 13.148 1.00 87.75 82 SER A N 1
ATOM 616 C CA . SER A 1 82 ? -17.670 -1.725 13.363 1.00 87.75 82 SER A CA 1
ATOM 617 C C . SER A 1 82 ? -17.697 -2.738 14.501 1.00 87.75 82 SER A C 1
ATOM 619 O O . SER A 1 82 ? -18.604 -2.684 15.323 1.00 87.75 82 SER A O 1
ATOM 621 N N . ILE A 1 83 ? -16.700 -3.626 14.574 1.00 85.00 83 ILE A N 1
ATOM 622 C CA . ILE A 1 83 ? -16.570 -4.597 15.665 1.00 85.00 83 ILE A CA 1
ATOM 623 C C . ILE A 1 83 ? -16.399 -3.858 16.993 1.00 85.00 83 ILE A C 1
ATOM 625 O O . ILE A 1 83 ? -17.194 -4.076 17.899 1.00 85.00 83 ILE A O 1
ATOM 629 N N . ALA A 1 84 ? -15.435 -2.939 17.095 1.00 85.44 84 ALA A N 1
ATOM 630 C CA . ALA A 1 84 ? -15.139 -2.219 18.336 1.00 85.44 84 ALA A CA 1
ATOM 631 C C . ALA A 1 84 ? -16.319 -1.388 18.872 1.00 85.44 84 ALA A C 1
ATOM 633 O O . ALA A 1 84 ? -16.430 -1.181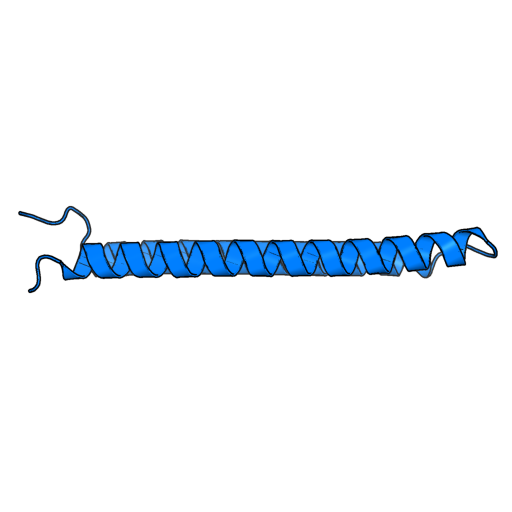 20.079 1.00 85.44 84 ALA A O 1
ATOM 634 N N . THR A 1 85 ? -17.202 -0.916 17.989 1.00 82.06 85 THR A N 1
ATOM 635 C CA . THR A 1 85 ? -18.404 -0.155 18.362 1.00 82.06 85 THR A CA 1
ATOM 636 C C . THR A 1 85 ? -19.650 -1.023 18.554 1.00 82.06 85 THR A C 1
ATOM 638 O O . THR A 1 85 ? -20.649 -0.520 19.054 1.00 82.06 85 THR A O 1
ATOM 641 N N . ALA A 1 86 ? -19.626 -2.305 18.168 1.00 77.44 86 ALA A N 1
ATOM 642 C CA . ALA A 1 86 ? -20.811 -3.170 18.179 1.00 77.44 86 ALA A CA 1
ATOM 643 C C . ALA A 1 86 ? -21.347 -3.488 19.588 1.00 77.44 86 ALA A C 1
ATOM 645 O O . ALA A 1 86 ? -22.520 -3.816 19.708 1.00 77.44 86 ALA A O 1
ATOM 646 N N . ASP A 1 87 ? -20.517 -3.389 20.634 1.00 58.09 87 ASP A N 1
ATOM 647 C CA . ASP A 1 87 ? -20.944 -3.550 22.042 1.00 58.09 87 ASP A CA 1
ATOM 648 C C . ASP A 1 87 ? -21.445 -2.236 22.669 1.00 58.09 87 ASP A C 1
ATOM 650 O O . ASP A 1 87 ? -21.919 -2.231 23.801 1.00 58.09 87 ASP A O 1
ATOM 654 N N . GLN A 1 88 ? -21.272 -1.101 21.978 1.00 57.16 88 GLN A N 1
ATOM 655 C CA . GLN A 1 88 ? -21.670 0.226 22.467 1.00 57.16 88 GLN A CA 1
ATOM 656 C C . GLN A 1 88 ? -23.051 0.674 21.954 1.00 57.16 88 GLN A C 1
ATOM 658 O O . GLN A 1 88 ? -23.465 1.793 22.260 1.00 57.16 88 GLN A O 1
ATOM 663 N N . ALA A 1 89 ? -23.738 -0.167 21.173 1.00 52.47 89 ALA A N 1
ATOM 664 C CA . ALA A 1 89 ? -25.085 0.057 20.638 1.00 52.47 89 ALA A CA 1
ATOM 665 C C . ALA A 1 89 ? -26.116 -0.801 21.382 1.00 52.47 89 ALA A C 1
ATOM 667 O O . ALA A 1 89 ? -27.227 -0.282 21.629 1.00 52.47 89 ALA A O 1
#

InterPro domains:
  IPR036689 ESAT-6-like superfamily [SSF140453] (4-88)

Foldseek 3Di:
DDLPAAPVNLVVVLVVLVVVLVVLVVVLVVVLVVLVVVLVPDQDDPSNVVSVVVSVVSNVVSVVVSVVSVVVSVVVSVVSVCSNCVVVD

Sequence (89 aa):
MVVALTPQEAAAKITQIDEAMGRARSLVAKMQGETETMVSGPWNGVAAGKFNELKTGQHDEYNLLIQTLTNVAEKGKKHIQSIATADQA